Protein AF-A0A1H5DZQ7-F1 (afdb_monomer)

Structure (mmCIF, N/CA/C/O backbone):
data_AF-A0A1H5DZQ7-F1
#
_entry.id   AF-A0A1H5DZQ7-F1
#
loop_
_atom_site.group_PDB
_atom_site.id
_atom_site.type_symbol
_atom_site.label_atom_id
_atom_site.label_alt_id
_atom_site.label_comp_id
_atom_site.label_asym_id
_atom_site.label_entity_id
_atom_site.label_seq_id
_atom_site.pdbx_PDB_ins_code
_atom_site.Cartn_x
_atom_site.Cartn_y
_atom_site.Cartn_z
_atom_site.occupancy
_atom_site.B_iso_or_equiv
_atom_site.auth_seq_id
_atom_site.auth_comp_id
_atom_site.auth_asym_id
_atom_site.auth_atom_id
_atom_site.pdbx_PDB_model_num
ATOM 1 N N . MET A 1 1 ? 32.652 53.567 8.840 1.00 39.31 1 MET A N 1
ATOM 2 C CA . MET A 1 1 ? 31.669 53.406 7.750 1.00 39.31 1 MET A CA 1
ATOM 3 C C . MET A 1 1 ? 30.719 52.304 8.172 1.00 39.31 1 MET A C 1
ATOM 5 O O . MET A 1 1 ? 31.180 51.259 8.609 1.00 39.31 1 MET A O 1
ATOM 9 N N . ASN A 1 2 ? 29.439 52.644 8.210 1.00 37.69 2 ASN A N 1
ATOM 10 C CA . ASN A 1 2 ? 28.426 52.071 9.088 1.00 37.69 2 ASN A CA 1
ATOM 11 C C . ASN A 1 2 ? 28.036 50.628 8.750 1.00 37.69 2 ASN A C 1
ATOM 13 O O . ASN A 1 2 ? 27.668 50.333 7.618 1.00 37.69 2 ASN A O 1
ATOM 17 N N . ALA A 1 3 ? 27.995 49.793 9.784 1.00 43.38 3 ALA A N 1
ATOM 18 C CA . ALA A 1 3 ? 27.065 48.681 9.902 1.00 43.38 3 ALA A CA 1
ATOM 19 C C . ALA A 1 3 ? 26.299 48.926 11.208 1.00 43.38 3 ALA A C 1
ATOM 21 O O . ALA A 1 3 ? 26.883 48.803 12.281 1.00 43.38 3 ALA A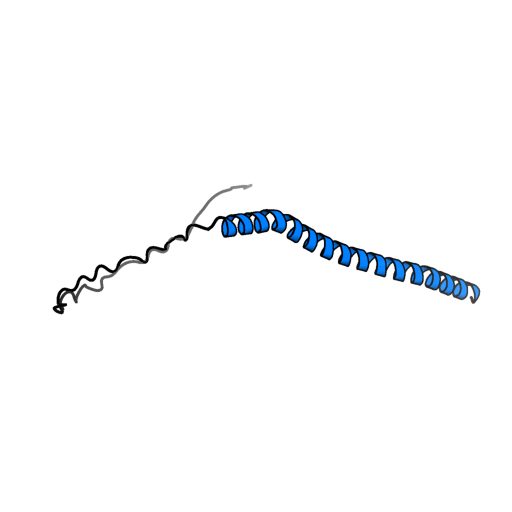 O 1
ATOM 22 N N . GLN A 1 4 ? 25.039 49.351 11.109 1.00 43.94 4 GLN A N 1
ATOM 23 C CA . GLN A 1 4 ? 24.160 49.534 12.261 1.00 43.94 4 GLN A CA 1
ATOM 24 C C . GLN A 1 4 ? 22.892 48.724 12.037 1.00 43.94 4 GLN A C 1
ATOM 26 O O . GLN A 1 4 ? 22.289 48.764 10.964 1.00 43.94 4 GLN A O 1
ATOM 31 N N . ARG A 1 5 ? 22.582 47.938 13.060 1.00 46.03 5 ARG A N 1
ATOM 32 C CA . ARG A 1 5 ? 21.428 47.067 13.185 1.00 46.03 5 ARG A CA 1
ATOM 33 C C . ARG A 1 5 ? 20.199 47.847 13.683 1.00 46.03 5 ARG A C 1
ATOM 35 O O . ARG A 1 5 ? 20.314 49.002 14.080 1.00 46.03 5 ARG A O 1
ATOM 42 N N . ASP A 1 6 ? 19.101 47.100 13.737 1.00 41.34 6 ASP A N 1
ATOM 43 C CA . ASP A 1 6 ? 18.043 47.149 14.752 1.00 41.34 6 ASP A CA 1
ATOM 44 C C . ASP A 1 6 ? 16.722 47.884 14.428 1.00 41.34 6 ASP A C 1
ATOM 46 O O . ASP A 1 6 ? 16.671 49.048 14.043 1.00 41.34 6 ASP A O 1
ATOM 50 N N . ASP A 1 7 ? 15.664 47.099 14.666 1.00 40.47 7 ASP A N 1
ATOM 51 C CA . ASP A 1 7 ? 14.390 47.417 15.317 1.00 40.47 7 ASP A CA 1
ATOM 52 C C . ASP A 1 7 ? 13.180 48.022 14.574 1.00 40.47 7 ASP A C 1
ATOM 54 O O . ASP A 1 7 ? 13.145 49.156 14.109 1.00 40.47 7 ASP A O 1
ATOM 58 N N . VAL A 1 8 ? 12.121 47.191 14.568 1.00 49.19 8 VAL A N 1
ATOM 59 C CA . VAL A 1 8 ? 10.768 47.458 15.099 1.00 49.19 8 VAL A CA 1
ATOM 60 C C . VAL A 1 8 ? 10.248 48.889 14.952 1.00 49.19 8 VAL A C 1
ATOM 62 O O . VAL A 1 8 ? 10.575 49.726 15.776 1.00 49.19 8 VAL A O 1
ATOM 65 N N . VAL A 1 9 ? 9.273 49.106 14.055 1.00 48.78 9 VAL A N 1
ATOM 66 C CA . VAL A 1 9 ? 8.145 50.041 14.270 1.00 48.78 9 VAL A CA 1
ATOM 67 C C . VAL A 1 9 ? 6.938 49.589 13.433 1.00 48.78 9 VAL A C 1
ATOM 69 O O . VAL A 1 9 ? 6.939 49.661 12.206 1.00 48.78 9 VAL A O 1
ATOM 72 N N . THR A 1 10 ? 5.872 49.154 14.103 1.00 54.91 10 THR A N 1
ATOM 73 C CA . THR A 1 10 ? 4.501 49.117 13.569 1.00 54.91 10 THR A CA 1
ATOM 74 C C . THR A 1 10 ? 3.934 50.540 13.500 1.00 54.91 10 THR A C 1
ATOM 76 O O . THR A 1 10 ? 4.039 51.251 14.502 1.00 54.91 10 THR A O 1
ATOM 79 N N . PRO A 1 11 ? 3.260 50.976 12.422 1.00 55.34 11 PRO A N 1
ATOM 80 C CA . PRO A 1 11 ? 2.520 52.228 12.471 1.00 55.34 11 PRO A CA 1
ATOM 81 C C . PRO A 1 11 ? 1.155 52.031 13.146 1.00 55.34 11 PRO A C 1
ATOM 83 O O . PRO A 1 11 ? 0.232 51.435 12.591 1.00 55.34 11 PRO A O 1
ATOM 86 N N . SER A 1 12 ? 1.031 52.583 14.353 1.00 45.97 12 SER A N 1
ATOM 87 C CA . SER A 1 12 ? -0.241 52.940 14.980 1.00 45.97 12 SER A CA 1
ATOM 88 C C . SER A 1 12 ? -1.070 53.822 14.043 1.00 45.97 12 SER A C 1
ATOM 90 O O . SER A 1 12 ? -0.564 54.796 13.491 1.00 45.97 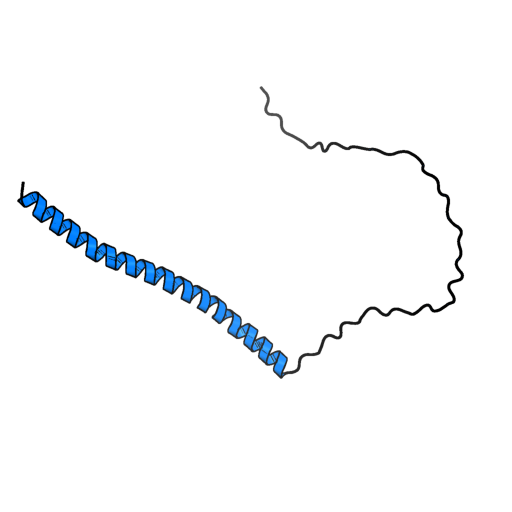12 SER A O 1
ATOM 92 N N . THR A 1 13 ? -2.368 53.555 13.915 1.00 49.94 13 THR A N 1
ATOM 93 C CA . THR A 1 13 ? -3.336 54.577 13.492 1.00 49.94 13 THR A CA 1
ATOM 94 C C . THR A 1 13 ? -4.505 54.567 14.460 1.00 49.94 13 THR A C 1
ATOM 96 O O . THR A 1 13 ? -5.432 53.766 14.382 1.00 49.94 13 THR A O 1
ATOM 99 N N . THR A 1 14 ? -4.397 55.479 15.416 1.00 53.81 14 THR A N 1
ATOM 100 C CA . THR A 1 14 ? -5.457 55.926 16.307 1.00 53.81 14 THR A CA 1
ATOM 101 C C . THR A 1 14 ? -6.476 56.721 15.501 1.00 53.81 14 THR A C 1
ATOM 103 O O . THR A 1 14 ? -6.135 57.780 14.983 1.00 53.81 14 THR A O 1
ATOM 106 N N . VAL A 1 15 ? -7.735 56.278 15.461 1.00 48.25 15 VAL A N 1
ATOM 107 C CA . VAL A 1 15 ? -8.869 57.184 15.232 1.00 48.25 15 VAL A CA 1
ATOM 108 C C . VAL A 1 15 ? -10.004 56.821 16.185 1.00 48.25 15 VAL A C 1
ATOM 110 O O . VAL A 1 15 ? -10.729 55.844 16.032 1.00 48.25 15 VAL A O 1
ATOM 113 N N . SER A 1 16 ? -10.162 57.660 17.193 1.00 44.28 16 SER A N 1
ATOM 114 C CA . SER A 1 16 ? -11.435 57.996 17.824 1.00 44.28 16 SER A CA 1
ATOM 115 C C . SER A 1 16 ? -11.296 59.472 18.176 1.00 44.28 16 SER A C 1
ATOM 117 O O . SER A 1 16 ? -10.228 59.855 18.658 1.00 44.28 16 SER A O 1
ATOM 119 N N . PRO A 1 17 ? -12.302 60.320 17.909 1.00 54.34 17 PRO A N 1
ATOM 120 C CA . PRO A 1 17 ? -13.544 60.236 18.674 1.00 54.34 17 PRO A CA 1
ATOM 121 C C . PRO A 1 17 ? -14.799 60.694 17.905 1.00 54.34 17 PRO A C 1
ATOM 123 O O . PRO A 1 17 ? -14.714 61.301 16.847 1.00 54.34 17 PRO A O 1
ATOM 126 N N . ALA A 1 18 ? -15.970 60.439 18.494 1.00 42.97 18 ALA A N 1
ATOM 127 C CA . ALA A 1 18 ? -17.107 61.368 18.598 1.00 42.97 18 ALA A CA 1
ATOM 128 C C . ALA A 1 18 ? -18.451 60.630 18.523 1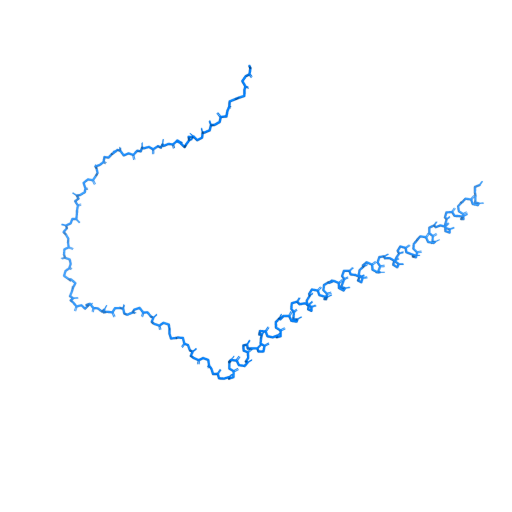.00 42.97 18 ALA A C 1
ATOM 130 O O . ALA A 1 18 ? -19.023 60.396 17.464 1.00 42.97 18 ALA A O 1
ATOM 131 N N . ARG A 1 19 ? -18.982 60.347 19.716 1.00 50.88 19 ARG A N 1
ATOM 132 C CA . ARG A 1 19 ? -20.310 60.813 20.133 1.00 50.88 19 ARG A CA 1
ATOM 133 C C . ARG A 1 19 ? -21.398 60.717 19.051 1.00 50.88 19 ARG A C 1
ATOM 135 O O . ARG A 1 19 ? -21.743 61.707 18.412 1.00 50.88 19 ARG A O 1
ATOM 142 N N . ARG A 1 20 ? -22.064 59.565 18.988 1.00 45.34 20 ARG A N 1
ATOM 143 C CA . ARG A 1 20 ? -23.489 59.520 18.642 1.00 45.34 20 ARG A CA 1
ATOM 144 C C . ARG A 1 20 ? -24.244 58.816 19.769 1.00 45.34 20 ARG A C 1
ATOM 146 O O . ARG A 1 20 ? -24.208 57.602 19.908 1.00 45.34 20 ARG A O 1
ATOM 153 N N . LEU A 1 21 ? -24.813 59.673 20.613 1.00 50.81 21 LEU A N 1
ATOM 154 C CA . LEU A 1 21 ? -25.881 59.483 21.602 1.00 50.81 21 LEU A CA 1
ATOM 155 C C . LEU A 1 21 ? -26.695 58.199 21.320 1.00 50.81 21 LEU A C 1
ATOM 157 O O . LEU A 1 21 ? -27.239 58.055 20.233 1.00 50.81 21 LEU A O 1
ATOM 161 N N . GLN A 1 22 ? -26.714 57.181 22.186 1.00 54.88 22 GLN A N 1
ATOM 162 C CA . GLN A 1 22 ? -27.546 57.112 23.401 1.00 54.88 22 GLN A CA 1
ATOM 163 C C . GLN A 1 22 ? -28.923 57.778 23.231 1.00 54.88 22 GLN A C 1
ATOM 165 O O . GLN A 1 22 ? -29.179 58.853 23.764 1.00 54.88 22 GLN A O 1
ATOM 170 N N . SER A 1 23 ? -29.822 57.127 22.492 1.00 48.91 23 SER A N 1
ATOM 171 C CA . SER A 1 23 ? -31.277 57.268 22.661 1.00 48.91 23 SER A CA 1
ATOM 172 C C . SER A 1 23 ? -32.004 56.137 21.946 1.00 48.91 23 SER A C 1
ATOM 174 O O . SER A 1 23 ? -32.178 56.190 20.736 1.00 48.91 23 SER A O 1
ATOM 176 N N . ALA A 1 24 ? -32.372 55.110 22.714 1.00 54.47 24 ALA A N 1
ATOM 177 C CA . ALA A 1 24 ? -33.584 54.293 22.556 1.00 54.47 24 ALA A CA 1
ATOM 178 C C . ALA A 1 24 ? -33.545 53.137 23.574 1.00 54.47 24 ALA A C 1
ATOM 180 O O . ALA A 1 24 ? -33.580 51.964 23.222 1.00 54.47 24 ALA A O 1
ATOM 181 N N . GLN A 1 25 ? -33.428 53.469 24.861 1.00 55.00 25 GLN A N 1
ATOM 182 C CA . GLN A 1 25 ? -33.746 52.537 25.942 1.00 55.00 25 GLN A CA 1
ATOM 183 C C . GLN A 1 25 ? -35.154 52.870 26.440 1.00 55.00 25 GLN A C 1
ATOM 185 O O . GLN A 1 25 ? -35.275 53.562 27.436 1.00 55.00 25 GLN A O 1
ATOM 190 N N . HIS A 1 26 ? -36.203 52.471 25.712 1.00 50.19 26 HIS A N 1
ATOM 191 C CA . HIS A 1 26 ? -37.521 52.157 26.292 1.00 50.19 26 HIS A CA 1
ATOM 192 C C . HIS A 1 26 ? -38.479 51.679 25.201 1.00 50.19 26 HIS A C 1
ATOM 194 O O . HIS A 1 26 ? -39.110 52.459 24.499 1.00 50.19 26 HIS A O 1
ATOM 200 N N . THR A 1 27 ? -38.620 50.367 25.075 1.00 51.81 27 THR A N 1
ATOM 201 C CA . THR A 1 27 ? -39.909 49.742 24.769 1.00 51.81 27 THR A CA 1
ATOM 202 C C . THR A 1 27 ? -39.866 48.396 25.470 1.00 51.81 27 THR A C 1
ATOM 204 O O . THR A 1 27 ? -39.325 47.413 24.971 1.00 51.81 27 THR A O 1
ATOM 207 N N . GLN A 1 28 ? -40.349 48.410 26.712 1.00 57.09 28 GLN A N 1
ATOM 208 C CA . GLN A 1 28 ? -40.721 47.204 27.429 1.00 57.09 28 GLN A CA 1
ATOM 209 C C . GLN A 1 28 ? -41.917 46.617 26.685 1.00 57.09 28 GLN A C 1
ATOM 211 O O . GLN A 1 28 ? -43.049 47.054 26.878 1.00 57.09 28 GLN A O 1
ATOM 216 N N . ILE A 1 29 ? -41.660 45.656 25.801 1.00 52.69 29 ILE A N 1
ATOM 217 C CA . ILE A 1 29 ? -42.702 44.725 25.389 1.00 52.69 29 ILE A CA 1
ATOM 218 C C . ILE A 1 29 ? -42.805 43.719 26.525 1.00 52.69 29 ILE A C 1
ATOM 220 O O . ILE A 1 29 ? -41.838 43.033 26.853 1.00 52.69 29 ILE A O 1
ATOM 224 N N . VAL A 1 30 ? -43.972 43.706 27.159 1.00 59.44 30 VAL A N 1
ATOM 225 C CA . VAL A 1 30 ? -44.409 42.690 28.110 1.00 59.44 30 VAL A CA 1
ATOM 226 C C . VAL A 1 30 ? -44.273 41.335 27.415 1.00 59.44 30 VAL A C 1
ATOM 228 O O . VAL A 1 30 ? -45.114 40.958 26.607 1.00 59.44 30 VAL A O 1
ATOM 231 N N . SER A 1 31 ? -43.162 40.640 27.657 1.00 51.91 31 SER A N 1
ATOM 232 C CA . SER A 1 31 ? -42.981 39.258 27.231 1.00 51.91 31 SER A CA 1
ATOM 233 C C . SER A 1 31 ? -43.310 38.403 28.439 1.00 51.91 31 SER A C 1
ATOM 235 O O . SER A 1 31 ? -42.552 38.325 29.407 1.00 51.91 31 SER A O 1
ATOM 237 N N . GLU A 1 32 ? -44.531 37.883 28.408 1.00 59.81 32 GLU A N 1
ATOM 238 C CA . GLU A 1 32 ? -45.078 36.961 29.386 1.00 59.81 32 GLU A CA 1
ATOM 239 C C . GLU A 1 32 ? -44.096 35.815 29.641 1.00 59.81 32 GLU A C 1
ATOM 241 O O . GLU A 1 32 ? -43.442 35.293 28.735 1.00 59.81 32 GLU A O 1
ATOM 246 N N . GLY A 1 33 ? -43.948 35.474 30.917 1.00 58.34 33 GLY A N 1
ATOM 247 C CA . GLY A 1 33 ? -42.967 34.517 31.383 1.00 58.34 33 GLY A CA 1
ATOM 248 C C . GLY A 1 33 ? -43.215 33.120 30.833 1.00 58.34 33 GLY A C 1
ATOM 249 O O . GLY A 1 33 ? -44.030 32.374 31.359 1.00 58.34 33 GLY A O 1
ATOM 250 N N . THR A 1 34 ? -42.381 32.716 29.887 1.00 61.78 34 THR A N 1
ATOM 251 C CA . THR A 1 34 ? -41.871 31.349 29.830 1.00 61.78 34 THR A CA 1
ATOM 252 C C . THR A 1 34 ? -40.372 31.430 29.610 1.00 61.78 34 THR A C 1
ATOM 254 O O . THR A 1 34 ? -39.894 31.395 28.479 1.00 61.78 34 THR A O 1
ATOM 257 N N . SER A 1 35 ? -39.613 31.537 30.706 1.00 57.81 35 SER A N 1
ATOM 258 C CA . SER A 1 35 ? -38.207 31.128 30.713 1.00 57.81 35 SER A CA 1
ATOM 259 C C . SER A 1 35 ? -38.169 29.630 30.429 1.00 57.81 35 SER A C 1
ATOM 261 O O . SER A 1 35 ? -38.107 28.807 31.342 1.00 57.81 35 SER A O 1
ATOM 263 N N . THR A 1 36 ? -38.263 29.253 29.157 1.00 66.62 36 THR A N 1
ATOM 264 C CA . THR A 1 36 ? -37.939 27.901 28.732 1.00 66.62 36 THR A CA 1
ATOM 265 C C . THR A 1 36 ? -36.447 27.747 28.972 1.00 66.62 36 THR A C 1
ATOM 267 O O . THR A 1 36 ? -35.639 28.349 28.264 1.00 66.62 36 THR A O 1
ATOM 270 N N . MET A 1 37 ? -36.069 26.992 30.006 1.00 71.94 37 MET A N 1
ATOM 271 C CA . MET A 1 37 ? -34.703 26.498 30.143 1.00 71.94 37 MET A CA 1
ATOM 272 C C . MET A 1 37 ? -34.376 25.705 28.876 1.00 71.94 37 MET A C 1
ATOM 274 O O . MET A 1 37 ? -34.727 24.533 28.749 1.00 71.94 37 MET A O 1
ATOM 278 N N . GLN A 1 38 ? -33.747 26.361 27.905 1.00 70.25 38 GLN A N 1
ATOM 279 C CA . GLN A 1 38 ? -33.243 25.712 26.709 1.00 70.25 38 GLN A CA 1
ATOM 280 C C . GLN A 1 38 ? -31.990 24.936 27.128 1.00 70.25 38 GLN A C 1
ATOM 282 O O . GLN A 1 38 ? -30.892 25.487 27.194 1.00 70.25 38 GLN A O 1
ATOM 287 N N . ALA A 1 39 ? -32.167 23.669 27.503 1.00 71.31 39 ALA A N 1
ATOM 288 C CA . ALA A 1 39 ? -31.061 22.793 27.867 1.00 71.31 39 ALA A CA 1
ATOM 289 C C . ALA A 1 39 ? -30.134 22.598 26.657 1.00 71.31 39 ALA A C 1
ATOM 291 O O . ALA A 1 39 ? -30.590 22.277 25.557 1.00 71.31 39 ALA A O 1
ATOM 292 N N . ALA A 1 40 ? -28.827 22.791 26.857 1.00 77.94 40 ALA A N 1
ATOM 293 C CA . ALA A 1 40 ? -27.834 22.473 25.839 1.00 77.94 40 ALA A CA 1
ATOM 294 C C . ALA A 1 40 ? -27.946 20.978 25.478 1.00 77.94 40 ALA A C 1
ATOM 296 O O . ALA A 1 40 ? -28.065 20.153 26.389 1.00 77.94 40 ALA A O 1
ATOM 297 N N . PRO A 1 41 ? -27.918 20.600 24.185 1.00 74.25 41 PRO A N 1
ATOM 298 C CA . PRO A 1 41 ? -28.036 19.205 23.790 1.00 74.25 41 PRO A CA 1
ATOM 299 C C . PRO A 1 41 ? -26.853 18.420 24.359 1.00 74.25 41 PRO A C 1
ATOM 301 O O . PRO A 1 41 ? -25.714 18.549 23.903 1.00 74.25 41 PRO A O 1
ATOM 304 N N . VAL A 1 42 ? -27.130 17.605 25.376 1.00 78.12 42 VAL A N 1
ATOM 305 C CA . VAL A 1 42 ? -26.160 16.671 25.937 1.00 78.12 42 VAL A CA 1
ATOM 306 C C . VAL A 1 42 ? -25.903 15.617 24.869 1.00 78.12 42 VAL A C 1
ATOM 308 O O . VAL A 1 42 ? -26.781 14.820 24.538 1.00 78.12 42 VAL A O 1
ATOM 311 N N . ARG A 1 43 ? -24.701 15.629 24.286 1.00 75.25 43 ARG A N 1
ATOM 312 C CA . ARG A 1 43 ? -24.281 14.567 23.372 1.00 75.25 43 ARG A CA 1
ATOM 313 C C . ARG A 1 43 ? -24.065 13.309 24.198 1.00 75.25 43 ARG A C 1
ATOM 315 O O . ARG A 1 43 ? -23.058 13.186 24.887 1.00 75.25 43 ARG A O 1
ATOM 322 N N . ALA A 1 44 ? -25.026 12.396 24.142 1.00 76.00 44 ALA A N 1
ATOM 323 C CA . ALA A 1 44 ? -24.862 11.070 24.705 1.00 76.00 44 ALA A CA 1
ATOM 324 C C . ALA A 1 44 ? -23.721 10.362 23.961 1.00 76.00 44 ALA A C 1
ATOM 326 O O . ALA A 1 44 ? -23.833 10.058 22.772 1.00 76.00 44 ALA A O 1
ATOM 327 N N . THR A 1 45 ? -22.607 10.123 24.648 1.00 77.62 45 THR A N 1
ATOM 328 C CA . THR A 1 45 ? -21.553 9.250 24.137 1.00 77.62 45 THR A CA 1
ATOM 329 C C . THR A 1 45 ? -22.058 7.821 24.267 1.00 77.62 45 THR A C 1
ATOM 331 O O . THR A 1 45 ? -22.219 7.318 25.379 1.00 77.62 45 THR A O 1
ATOM 334 N N . VAL A 1 46 ? -22.366 7.180 23.141 1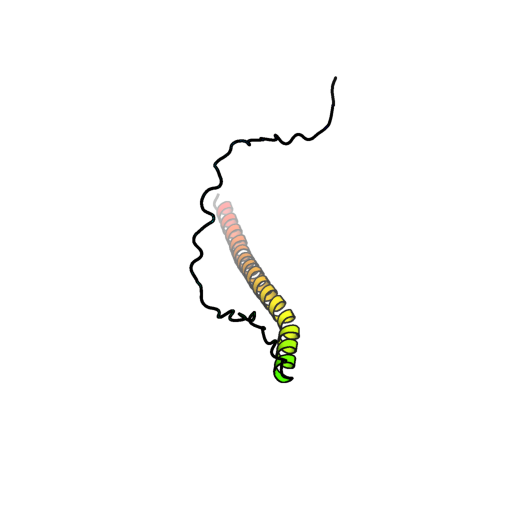.00 81.00 46 VAL A N 1
ATOM 335 C CA . VAL A 1 46 ? -22.774 5.773 23.137 1.00 81.00 46 VAL A CA 1
ATOM 336 C C . VAL A 1 46 ? -21.605 4.952 23.674 1.00 81.00 46 VAL A C 1
ATOM 338 O O . VAL A 1 46 ? -20.499 5.033 23.141 1.00 81.00 46 VAL A O 1
ATOM 341 N N . ILE A 1 47 ? -21.838 4.197 24.748 1.00 84.06 47 ILE A N 1
ATOM 342 C CA . ILE A 1 47 ? -20.841 3.263 25.271 1.00 84.06 47 ILE A CA 1
ATOM 343 C C . ILE A 1 47 ? -20.735 2.127 24.245 1.00 84.06 47 ILE A C 1
ATOM 345 O O . ILE A 1 47 ? -21.743 1.459 23.999 1.00 84.06 47 ILE A O 1
ATOM 349 N N . PRO A 1 48 ? -19.568 1.930 23.605 1.00 81.44 48 PRO A N 1
ATOM 350 C CA . PRO A 1 48 ? -19.423 0.923 22.567 1.00 81.44 48 PRO A CA 1
ATOM 351 C C . PRO A 1 48 ? -19.639 -0.469 23.152 1.00 81.44 48 PRO A C 1
ATOM 353 O O . PRO A 1 48 ? -19.189 -0.775 24.261 1.00 81.44 48 PRO A O 1
ATOM 356 N N . THR A 1 49 ? -20.310 -1.326 22.389 1.00 91.19 49 THR A N 1
ATOM 357 C CA . THR A 1 49 ? -20.424 -2.736 22.754 1.00 91.19 49 THR A CA 1
ATOM 358 C C . THR A 1 49 ? -19.067 -3.426 22.598 1.00 91.19 49 THR A C 1
ATOM 360 O O . THR A 1 49 ? -18.161 -2.922 21.929 1.00 91.19 49 THR A O 1
ATOM 363 N N . VAL A 1 50 ? -18.916 -4.620 23.175 1.00 91.44 50 VAL A N 1
ATOM 364 C CA . VAL A 1 50 ? -17.704 -5.437 22.985 1.00 91.44 50 VAL A CA 1
ATOM 365 C C . VAL A 1 50 ? -17.417 -5.666 21.497 1.00 91.44 50 VAL A C 1
ATOM 367 O O . VAL A 1 50 ? -16.267 -5.598 21.072 1.00 91.44 50 VAL A O 1
ATOM 370 N N . THR A 1 51 ? -18.452 -5.869 20.683 1.00 93.38 51 THR A N 1
ATOM 371 C CA . THR A 1 51 ? -18.312 -6.044 19.233 1.00 93.38 51 THR A CA 1
ATOM 372 C C . THR A 1 51 ? -17.754 -4.795 18.553 1.00 93.38 51 THR A C 1
ATOM 374 O O . THR A 1 51 ? -16.868 -4.908 17.703 1.00 93.38 51 THR A O 1
ATOM 377 N N . ASP A 1 52 ? -18.211 -3.607 18.949 1.00 93.06 52 ASP A N 1
ATOM 378 C CA . ASP A 1 52 ? -17.700 -2.343 18.408 1.00 93.06 52 ASP A CA 1
ATOM 379 C C . ASP A 1 52 ? -16.246 -2.108 18.820 1.00 93.06 52 ASP A C 1
ATOM 381 O O . ASP A 1 52 ? -15.422 -1.693 18.002 1.00 93.06 52 ASP A O 1
ATOM 385 N N . ALA A 1 53 ? -15.904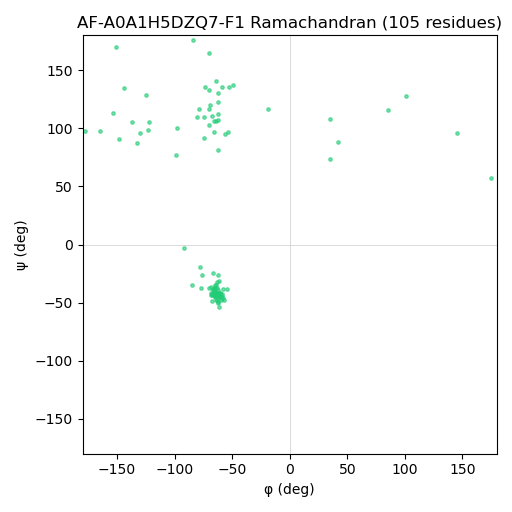 -2.441 20.068 1.00 92.50 53 ALA A N 1
ATOM 386 C CA . ALA A 1 53 ? -14.533 -2.370 20.557 1.00 92.50 53 ALA A CA 1
ATOM 387 C C . ALA A 1 53 ? -13.605 -3.303 19.761 1.00 92.50 53 ALA A C 1
ATOM 389 O O . ALA A 1 53 ? -12.532 -2.884 19.324 1.00 92.50 53 ALA A O 1
ATOM 390 N N . LEU A 1 54 ? -14.035 -4.540 19.495 1.00 93.94 54 LEU A N 1
ATOM 391 C CA . LEU A 1 54 ? -13.264 -5.490 18.689 1.00 93.94 54 LEU A CA 1
ATOM 392 C C . LEU A 1 54 ? -13.108 -5.019 17.237 1.00 93.94 54 LEU A C 1
ATOM 394 O O . LEU A 1 54 ? -12.007 -5.097 16.695 1.00 93.94 54 LEU A O 1
ATOM 398 N N . ARG A 1 55 ? -14.154 -4.450 16.626 1.00 90.56 55 ARG A N 1
ATOM 399 C CA . ARG A 1 55 ? -14.083 -3.871 15.273 1.00 90.56 55 ARG A CA 1
ATOM 400 C C . ARG A 1 55 ? -13.150 -2.657 15.201 1.00 90.56 55 ARG A C 1
ATOM 402 O O . ARG A 1 55 ? -12.469 -2.456 14.190 1.00 90.56 55 ARG A O 1
ATOM 409 N N . ALA A 1 56 ? -13.090 -1.850 16.259 1.00 89.81 56 ALA A N 1
ATOM 410 C CA . ALA A 1 56 ? -12.159 -0.729 16.354 1.00 89.81 56 ALA A CA 1
ATOM 411 C C . ALA A 1 56 ? -10.705 -1.209 16.473 1.00 89.81 56 ALA A C 1
ATOM 413 O O . ALA A 1 56 ? -9.828 -0.674 15.793 1.00 89.81 56 ALA A O 1
ATOM 414 N N . VAL A 1 57 ? -10.452 -2.249 17.273 1.00 88.44 57 VAL A N 1
ATOM 415 C CA . VAL A 1 57 ? -9.127 -2.879 17.386 1.00 88.44 57 VAL A CA 1
ATOM 416 C C . VAL A 1 57 ? -8.714 -3.528 16.066 1.00 88.44 57 VAL A C 1
ATOM 418 O O . VAL A 1 57 ? -7.593 -3.313 15.613 1.00 88.44 57 VAL A O 1
ATOM 421 N N . GLU A 1 58 ? -9.617 -4.246 15.400 1.00 87.75 58 GLU A N 1
ATOM 422 C CA . GLU A 1 58 ? -9.385 -4.794 14.060 1.00 87.75 58 GLU A CA 1
ATOM 423 C C . GLU A 1 58 ? -9.016 -3.682 13.071 1.00 87.75 58 GLU A C 1
ATOM 425 O O . GLU A 1 58 ? -8.003 -3.768 12.379 1.00 87.75 58 GLU A O 1
ATOM 430 N N . SER A 1 59 ? -9.777 -2.587 13.058 1.00 87.81 59 SER A N 1
ATOM 431 C CA . SER A 1 59 ? -9.474 -1.433 12.209 1.00 87.81 59 SER A CA 1
ATOM 432 C C . SER A 1 59 ? -8.113 -0.822 12.547 1.00 87.81 59 SER A C 1
ATOM 434 O O . SER A 1 59 ? -7.351 -0.493 11.639 1.00 87.81 59 SER A O 1
ATOM 436 N N . LEU A 1 60 ? -7.760 -0.703 13.829 1.00 85.19 60 LEU A N 1
ATOM 437 C CA . LEU A 1 60 ? -6.462 -0.190 14.268 1.00 85.19 60 LEU A CA 1
ATOM 438 C C . LEU A 1 60 ? -5.320 -1.086 13.764 1.00 85.19 60 LEU A C 1
ATOM 440 O O . LEU A 1 60 ? -4.417 -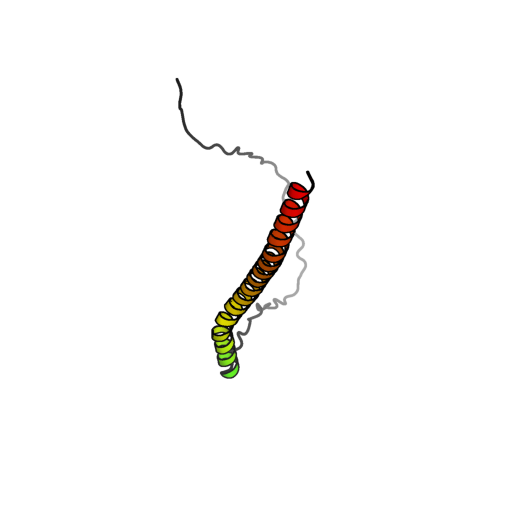0.592 13.081 1.00 85.19 60 LEU A O 1
ATOM 444 N N . LEU A 1 61 ? -5.399 -2.390 14.046 1.00 83.12 61 LEU A N 1
ATOM 445 C CA . LEU A 1 6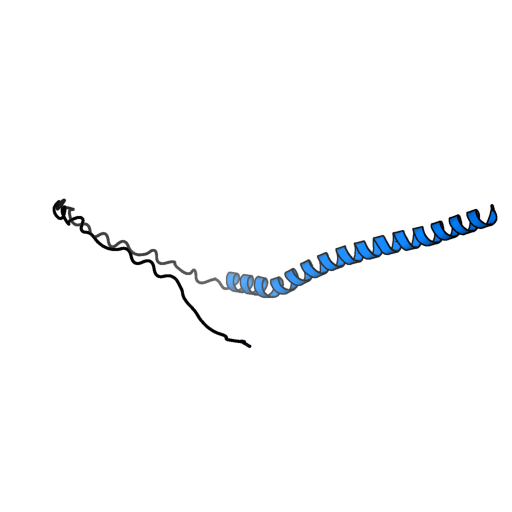1 ? -4.389 -3.385 13.687 1.00 83.12 61 LEU A CA 1
ATOM 446 C C . LEU A 1 61 ? -4.229 -3.481 12.165 1.00 83.12 61 LEU A C 1
ATOM 448 O O . LEU A 1 61 ? -3.115 -3.352 11.646 1.00 83.12 61 LEU A O 1
ATOM 452 N N . LEU A 1 62 ? -5.339 -3.613 11.436 1.00 85.25 62 LEU A N 1
ATOM 453 C CA . LEU A 1 62 ? -5.327 -3.799 9.987 1.00 85.25 62 LEU A CA 1
ATOM 454 C C . LEU A 1 62 ? -5.034 -2.499 9.218 1.00 85.25 62 LEU A C 1
ATOM 456 O O . LEU A 1 62 ? -4.462 -2.559 8.128 1.00 85.25 62 LEU A O 1
ATOM 460 N N . SER A 1 63 ? -5.336 -1.310 9.763 1.00 84.94 63 SER A N 1
ATOM 461 C CA . SER A 1 63 ? -5.085 -0.031 9.064 1.00 84.94 63 SER A CA 1
ATOM 462 C C . SER A 1 63 ? -3.608 0.221 8.761 1.00 84.94 63 SER A C 1
ATOM 464 O O . SER A 1 63 ? -3.278 0.862 7.756 1.00 84.94 63 SER A O 1
ATOM 466 N N . SER A 1 64 ? -2.716 -0.272 9.626 1.00 79.56 64 SER A N 1
ATOM 467 C CA . SER A 1 64 ? -1.271 -0.112 9.473 1.00 79.56 64 SER A CA 1
ATOM 468 C C . SER A 1 64 ? -0.775 -0.823 8.206 1.00 79.56 64 SER A C 1
ATOM 470 O O . SER A 1 64 ? -0.136 -0.194 7.358 1.00 79.56 64 SER A O 1
ATOM 472 N N . GLY A 1 65 ? -1.191 -2.078 8.010 1.00 86.88 65 GLY A N 1
ATOM 473 C CA . GLY A 1 65 ? -0.876 -2.883 6.832 1.00 86.88 65 GLY A CA 1
ATOM 474 C C . GLY A 1 65 ? -1.475 -2.324 5.541 1.00 86.88 65 GLY A C 1
ATOM 475 O O . GLY A 1 65 ? -0.801 -2.314 4.516 1.00 86.88 65 GLY A O 1
ATOM 476 N N . GLN A 1 66 ? -2.690 -1.766 5.583 1.00 88.00 66 GLN A N 1
ATOM 477 C CA . GLN A 1 66 ? -3.354 -1.207 4.393 1.00 88.00 66 GLN A CA 1
ATOM 478 C C . GLN A 1 66 ? -2.640 0.029 3.823 1.00 88.00 66 GLN A C 1
ATOM 480 O O . GLN A 1 66 ? -2.563 0.208 2.604 1.00 88.00 66 GLN A O 1
ATOM 485 N N . ARG A 1 67 ? -2.095 0.897 4.687 1.00 88.44 67 ARG A N 1
ATOM 486 C CA . ARG A 1 67 ? -1.295 2.052 4.241 1.00 88.44 67 ARG A CA 1
ATOM 487 C C . ARG A 1 67 ? 0.008 1.606 3.583 1.00 88.44 67 ARG A C 1
ATOM 489 O O . ARG A 1 67 ? 0.380 2.158 2.549 1.00 88.44 67 ARG A O 1
ATOM 496 N N . THR A 1 68 ? 0.679 0.615 4.162 1.00 91.56 68 THR A N 1
ATOM 497 C CA . THR A 1 68 ? 1.899 0.031 3.592 1.00 91.56 68 THR A CA 1
ATOM 498 C C . THR A 1 68 ? 1.604 -0.686 2.279 1.00 91.56 68 THR A C 1
ATOM 500 O O . THR A 1 68 ? 2.303 -0.451 1.304 1.00 91.56 68 THR A O 1
ATOM 503 N N . ALA A 1 69 ? 0.514 -1.451 2.192 1.00 93.06 69 ALA A N 1
ATOM 504 C CA . ALA A 1 69 ? 0.089 -2.114 0.962 1.00 93.06 69 ALA A CA 1
ATOM 505 C C . ALA A 1 69 ? -0.173 -1.118 -0.180 1.00 93.06 69 ALA A C 1
ATOM 507 O O . ALA A 1 69 ? 0.313 -1.333 -1.286 1.00 93.06 69 ALA A O 1
ATOM 508 N N . ARG A 1 70 ? -0.855 0.010 0.084 1.00 94.62 70 ARG A N 1
ATOM 509 C CA . ARG A 1 70 ? -1.043 1.077 -0.923 1.00 94.62 70 ARG A CA 1
ATOM 510 C C . ARG A 1 70 ? 0.280 1.666 -1.403 1.00 94.62 70 ARG A C 1
ATOM 512 O O . ARG A 1 70 ? 0.460 1.851 -2.604 1.00 94.62 70 ARG A O 1
ATOM 519 N N . ARG A 1 71 ? 1.205 1.952 -0.481 1.00 94.75 71 ARG A N 1
ATOM 520 C CA . ARG A 1 71 ? 2.538 2.460 -0.841 1.00 94.75 71 ARG A CA 1
ATOM 521 C C . ARG A 1 71 ? 3.309 1.439 -1.666 1.00 94.75 71 ARG A C 1
ATOM 523 O O . ARG A 1 71 ? 3.812 1.788 -2.723 1.00 94.75 71 ARG A O 1
ATOM 530 N N . ASN A 1 72 ? 3.325 0.186 -1.228 1.00 96.25 72 ASN A N 1
ATOM 531 C CA . ASN A 1 72 ? 4.000 -0.901 -1.925 1.00 96.25 72 ASN A CA 1
ATOM 532 C C . ASN A 1 72 ? 3.421 -1.113 -3.326 1.00 96.25 72 ASN A C 1
ATOM 534 O O . ASN A 1 72 ? 4.184 -1.274 -4.271 1.00 96.25 72 ASN A O 1
ATOM 538 N N . ALA A 1 73 ? 2.095 -1.061 -3.476 1.00 98.00 73 ALA A N 1
ATOM 539 C CA . ALA A 1 73 ? 1.435 -1.171 -4.773 1.00 98.00 73 ALA A CA 1
ATOM 540 C C . ALA A 1 73 ? 1.858 -0.036 -5.713 1.00 98.00 73 ALA A C 1
ATOM 542 O O . ALA A 1 73 ? 2.196 -0.284 -6.867 1.00 98.00 73 ALA A O 1
ATOM 543 N N . TRP A 1 74 ? 1.907 1.200 -5.214 1.00 97.44 74 TRP A N 1
ATOM 544 C CA . TRP A 1 74 ? 2.373 2.329 -6.014 1.00 97.44 74 TRP A CA 1
ATOM 545 C C . TRP A 1 74 ? 3.853 2.200 -6.400 1.00 97.44 74 TRP A C 1
ATOM 547 O O . TRP A 1 74 ? 4.201 2.382 -7.565 1.00 97.44 74 TRP A O 1
ATOM 557 N N . THR A 1 75 ? 4.714 1.805 -5.459 1.00 97.69 75 THR A N 1
ATOM 558 C CA . THR A 1 75 ? 6.132 1.528 -5.729 1.00 97.69 75 THR A CA 1
ATOM 559 C C . THR A 1 75 ? 6.299 0.436 -6.782 1.00 97.69 75 THR A C 1
ATOM 561 O O . THR A 1 75 ? 7.116 0.585 -7.686 1.00 97.69 75 THR A O 1
ATOM 564 N N . ALA A 1 76 ? 5.505 -0.634 -6.712 1.00 95.94 76 ALA A N 1
ATOM 565 C CA . ALA A 1 76 ? 5.552 -1.720 -7.684 1.00 95.94 76 ALA A CA 1
ATOM 566 C C . ALA A 1 76 ? 5.183 -1.250 -9.100 1.00 95.94 76 ALA A C 1
ATOM 568 O O . ALA A 1 76 ? 5.834 -1.666 -10.053 1.00 95.94 76 ALA A O 1
ATOM 569 N N . VAL A 1 77 ? 4.198 -0.355 -9.244 1.00 97.69 77 VAL A N 1
ATOM 570 C CA . VAL A 1 77 ? 3.816 0.229 -10.545 1.00 97.69 77 VAL A CA 1
ATOM 571 C C . VAL A 1 77 ? 4.929 1.106 -11.118 1.00 97.69 77 VAL A C 1
ATOM 573 O O . VAL A 1 77 ? 5.223 1.023 -12.309 1.00 97.69 77 VAL A O 1
ATOM 576 N N . LEU A 1 78 ? 5.557 1.945 -10.291 1.00 98.19 78 LEU A N 1
ATOM 577 C CA . LEU A 1 78 ? 6.676 2.783 -10.736 1.00 98.19 78 LEU A CA 1
ATOM 578 C C . LEU A 1 78 ? 7.868 1.936 -11.182 1.00 98.19 78 LEU A C 1
ATOM 580 O O . LEU A 1 78 ? 8.469 2.195 -12.221 1.00 98.19 78 LEU A O 1
ATOM 584 N N . GLU A 1 79 ? 8.174 0.903 -10.411 1.00 97.31 79 GLU A N 1
ATOM 585 C CA . GLU A 1 79 ? 9.249 -0.026 -10.713 1.00 97.31 79 GLU A CA 1
ATOM 586 C C . GLU A 1 79 ? 8.951 -0.862 -11.970 1.00 97.31 79 GLU A C 1
ATOM 588 O O . GLU A 1 79 ? 9.846 -1.096 -12.778 1.00 97.31 79 GLU A O 1
ATOM 593 N N . ASP A 1 80 ? 7.703 -1.287 -12.183 1.00 96.38 80 ASP A N 1
ATOM 594 C CA . ASP A 1 80 ? 7.320 -1.990 -13.410 1.00 96.38 80 ASP A CA 1
ATOM 595 C C . ASP A 1 80 ? 7.427 -1.092 -14.645 1.00 96.38 80 ASP A C 1
ATOM 597 O O . ASP A 1 80 ? 7.941 -1.523 -15.676 1.00 96.38 80 ASP A O 1
ATOM 601 N N . ARG A 1 81 ? 7.045 0.185 -14.517 1.00 97.00 81 ARG A N 1
ATOM 602 C CA . ARG A 1 81 ? 7.253 1.179 -15.574 1.00 97.00 81 ARG A CA 1
ATOM 603 C C . ARG A 1 81 ? 8.734 1.334 -15.912 1.00 97.00 81 ARG A C 1
ATOM 605 O O . ARG A 1 81 ? 9.085 1.240 -17.083 1.00 97.00 81 ARG A O 1
ATOM 612 N N . ARG A 1 82 ? 9.596 1.482 -14.903 1.00 95.88 82 ARG A N 1
ATOM 613 C CA . ARG A 1 82 ? 11.051 1.549 -15.099 1.00 95.88 82 ARG A CA 1
ATOM 614 C C . ARG A 1 82 ? 11.577 0.298 -15.803 1.00 95.88 82 ARG A C 1
ATOM 616 O O . ARG A 1 82 ? 12.296 0.404 -16.785 1.00 95.88 82 ARG A O 1
ATOM 623 N N . ARG A 1 83 ? 11.155 -0.897 -15.370 1.00 89.38 83 ARG A N 1
ATOM 624 C CA . ARG A 1 83 ? 11.534 -2.153 -16.041 1.00 89.38 83 ARG A CA 1
ATOM 625 C C . ARG A 1 83 ? 11.011 -2.250 -17.473 1.00 89.38 83 ARG A C 1
ATOM 627 O O . ARG A 1 83 ? 11.646 -2.897 -18.300 1.00 89.38 83 ARG A O 1
ATOM 634 N N . ALA A 1 84 ? 9.851 -1.674 -17.775 1.00 95.25 84 ALA A N 1
ATOM 635 C CA . ALA A 1 84 ? 9.334 -1.628 -19.136 1.00 95.25 84 ALA A CA 1
ATOM 636 C C . ALA A 1 84 ? 10.182 -0.705 -20.023 1.00 95.25 84 ALA A C 1
ATOM 638 O O . ALA A 1 84 ? 10.525 -1.100 -21.134 1.00 95.25 84 ALA A O 1
ATOM 639 N N . GLU A 1 85 ? 10.570 0.465 -19.515 1.00 93.06 85 GLU A N 1
ATOM 640 C CA . GLU A 1 85 ? 11.480 1.402 -20.188 1.00 93.06 85 GLU A CA 1
ATOM 641 C C . GLU A 1 85 ? 12.865 0.775 -20.410 1.00 93.06 85 GLU A C 1
ATOM 643 O O . GLU A 1 85 ? 13.359 0.784 -21.536 1.00 93.06 85 GLU A O 1
ATOM 648 N N . ASP A 1 86 ? 13.427 0.112 -19.393 1.00 92.75 86 ASP A N 1
ATOM 649 C CA . ASP A 1 86 ? 14.706 -0.604 -19.490 1.00 92.75 86 ASP A CA 1
ATOM 650 C C . ASP A 1 86 ? 14.668 -1.688 -20.590 1.00 92.75 86 ASP A C 1
ATOM 652 O O . ASP A 1 86 ? 15.636 -1.864 -21.333 1.00 92.75 86 ASP A O 1
ATOM 656 N N . ARG A 1 87 ? 13.540 -2.403 -20.751 1.00 86.25 87 ARG A N 1
ATOM 657 C CA . ARG A 1 87 ? 13.363 -3.392 -21.836 1.00 86.25 87 ARG A CA 1
ATOM 658 C C . ARG A 1 87 ? 13.279 -2.749 -23.220 1.00 86.25 87 ARG A C 1
ATOM 660 O O . ARG A 1 87 ? 13.777 -3.335 -24.178 1.00 86.25 87 ARG A O 1
ATOM 667 N N . VAL A 1 88 ? 12.645 -1.583 -23.336 1.00 88.88 88 VAL A N 1
ATOM 668 C CA . VAL A 1 88 ? 12.555 -0.840 -24.602 1.00 88.88 88 VAL A CA 1
ATOM 669 C C . VAL A 1 88 ? 13.932 -0.321 -25.003 1.00 88.88 88 VAL A C 1
ATOM 671 O O . VAL A 1 88 ? 14.359 -0.559 -26.131 1.00 88.88 88 VAL A O 1
ATOM 674 N N . GLU A 1 89 ? 14.656 0.308 -24.078 1.00 81.88 89 GLU A N 1
ATOM 675 C CA . GLU A 1 89 ? 15.994 0.843 -24.344 1.00 81.88 89 GLU A CA 1
ATOM 676 C C . GLU A 1 89 ? 16.978 -0.285 -24.674 1.00 81.88 89 GLU A C 1
ATOM 678 O O . GLU A 1 89 ? 17.711 -0.210 -25.659 1.00 81.88 89 GLU A O 1
ATOM 683 N N . SER A 1 90 ? 16.921 -1.397 -23.935 1.00 83.81 90 SER A N 1
ATOM 684 C CA . SER A 1 90 ? 17.742 -2.575 -24.224 1.00 83.81 90 SER A CA 1
ATOM 685 C C . SER A 1 90 ? 17.457 -3.199 -25.592 1.00 83.81 90 SER A C 1
ATOM 687 O O . SER A 1 90 ? 18.339 -3.876 -26.110 1.00 83.81 90 SER A O 1
ATOM 689 N N . GLY A 1 91 ? 16.259 -3.046 -26.163 1.00 81.06 91 GLY A N 1
ATOM 690 C CA . GLY A 1 91 ? 15.956 -3.502 -27.525 1.00 81.06 91 GLY A CA 1
ATOM 691 C C . GLY A 1 91 ? 16.354 -2.480 -28.591 1.00 81.06 91 GLY A C 1
ATOM 692 O O . GLY A 1 91 ? 16.829 -2.845 -29.665 1.00 81.06 91 GLY A O 1
ATOM 693 N N . TYR A 1 92 ? 16.218 -1.196 -28.269 1.00 81.62 92 TYR A N 1
ATOM 694 C CA . TYR A 1 92 ? 16.477 -0.086 -29.177 1.00 81.62 92 TYR A CA 1
ATOM 695 C C . TYR A 1 92 ? 17.972 0.213 -29.364 1.00 81.62 92 TYR A C 1
ATOM 697 O O . TYR A 1 92 ? 18.401 0.522 -30.477 1.00 81.62 92 TYR A O 1
ATOM 705 N N . VAL A 1 93 ? 18.785 0.089 -28.309 1.00 81.88 93 VAL A N 1
ATOM 706 C CA . VAL A 1 93 ? 20.241 0.319 -28.363 1.00 81.88 93 VAL A CA 1
ATOM 707 C C . VAL A 1 93 ? 20.946 -0.662 -29.315 1.00 81.88 93 VAL A C 1
ATOM 709 O O . VAL A 1 93 ? 21.639 -0.190 -30.218 1.00 81.88 93 VAL A O 1
ATOM 712 N N . PRO A 1 94 ? 20.731 -1.991 -29.234 1.00 82.12 94 PRO A N 1
ATOM 713 C CA . PRO A 1 94 ? 21.337 -2.941 -30.168 1.00 82.12 94 PRO A CA 1
ATOM 714 C C . PRO A 1 94 ? 20.885 -2.731 -31.613 1.00 82.12 94 PRO A C 1
ATOM 716 O O . PRO A 1 94 ? 21.685 -2.862 -32.539 1.00 82.12 94 PRO A O 1
ATOM 719 N N . GLU A 1 95 ? 19.612 -2.387 -31.825 1.00 81.62 95 GLU A N 1
ATOM 720 C CA . GLU A 1 95 ? 19.097 -2.092 -33.162 1.00 81.62 95 GLU A CA 1
ATOM 721 C C . GLU A 1 95 ? 19.764 -0.838 -33.742 1.00 81.62 95 GLU A C 1
ATOM 723 O O . GLU A 1 95 ? 20.240 -0.852 -34.881 1.00 81.62 95 GLU A O 1
ATOM 728 N N . ARG A 1 96 ? 19.889 0.231 -32.945 1.00 83.25 96 ARG A N 1
ATOM 729 C CA . ARG A 1 96 ? 20.610 1.447 -33.340 1.00 83.25 96 ARG A CA 1
ATOM 730 C C . ARG A 1 96 ? 22.072 1.181 -33.673 1.00 83.25 96 ARG A C 1
ATOM 732 O O . ARG A 1 96 ? 22.550 1.676 -34.696 1.00 83.25 96 ARG A O 1
ATOM 739 N N . GLU A 1 97 ? 22.775 0.416 -32.845 1.00 87.19 97 GLU A N 1
ATOM 740 C CA . GLU A 1 97 ? 24.175 0.055 -33.084 1.00 87.19 97 GLU A CA 1
ATOM 741 C C . GLU A 1 97 ? 24.331 -0.780 -34.361 1.00 87.19 97 GLU A C 1
ATOM 743 O O . GLU A 1 97 ? 25.206 -0.498 -35.184 1.00 87.19 97 GLU A O 1
ATOM 748 N N . ALA A 1 98 ? 23.434 -1.743 -34.595 1.00 86.19 98 ALA A N 1
ATOM 749 C CA . ALA A 1 98 ? 23.422 -2.544 -35.816 1.00 86.19 98 ALA A CA 1
ATOM 750 C C . ALA A 1 98 ? 23.175 -1.689 -37.074 1.00 86.19 98 ALA A C 1
ATOM 752 O O . ALA A 1 98 ? 23.843 -1.875 -38.099 1.00 86.19 98 ALA A O 1
ATOM 753 N N . VAL A 1 99 ? 22.255 -0.721 -37.005 1.00 88.00 99 VAL A N 1
ATOM 754 C CA . VAL A 1 99 ? 21.987 0.222 -38.104 1.00 88.00 99 VAL A CA 1
ATOM 755 C C . VAL A 1 99 ? 23.191 1.134 -38.354 1.00 88.00 99 VAL A C 1
ATOM 757 O O . VAL A 1 99 ? 23.581 1.327 -39.510 1.00 88.00 99 VAL A O 1
ATOM 760 N N . ALA A 1 100 ? 23.821 1.655 -37.299 1.00 88.31 100 ALA A N 1
ATOM 761 C CA . ALA A 1 100 ? 25.022 2.481 -37.408 1.00 88.31 100 ALA A CA 1
ATOM 762 C C . ALA A 1 100 ? 26.194 1.706 -38.035 1.00 88.31 100 ALA A C 1
ATOM 764 O O . ALA A 1 100 ? 26.838 2.214 -38.955 1.00 88.31 100 ALA A O 1
ATOM 765 N N . ALA A 1 101 ? 26.410 0.455 -37.618 1.00 89.06 101 ALA A N 1
ATOM 766 C CA . ALA A 1 101 ? 27.436 -0.431 -38.170 1.00 89.06 101 ALA A CA 1
ATOM 767 C C . ALA A 1 101 ? 27.190 -0.784 -39.648 1.00 89.06 101 ALA A C 1
ATOM 769 O O . ALA A 1 101 ? 28.129 -0.915 -40.437 1.00 89.06 101 ALA A O 1
ATOM 770 N N . ARG A 1 102 ? 25.924 -0.929 -40.059 1.00 90.50 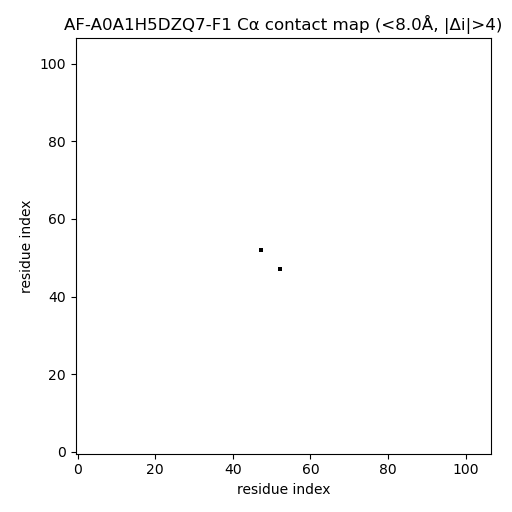102 ARG A N 1
ATOM 771 C CA . ARG A 1 102 ? 25.573 -1.127 -41.473 1.00 90.50 102 ARG A CA 1
ATOM 772 C C . ARG A 1 102 ? 25.809 0.140 -42.296 1.00 90.50 102 ARG A C 1
ATOM 774 O O . ARG A 1 102 ? 26.261 0.037 -43.434 1.00 90.50 102 ARG A O 1
ATOM 781 N N . ARG A 1 103 ? 25.529 1.319 -41.733 1.00 87.50 103 ARG A N 1
ATOM 782 C CA . ARG A 1 103 ? 25.733 2.613 -42.399 1.00 87.50 103 ARG A CA 1
ATOM 783 C C . ARG A 1 103 ? 27.214 2.926 -42.611 1.00 87.50 103 ARG A C 1
ATOM 785 O O . ARG A 1 103 ? 27.567 3.350 -43.703 1.00 87.50 103 ARG A O 1
ATOM 792 N N . SER A 1 104 ? 28.064 2.680 -41.616 1.00 83.62 104 SER A N 1
ATOM 793 C CA . SER A 1 104 ? 29.515 2.897 -41.726 1.00 83.62 104 SER A CA 1
ATOM 794 C C . SER A 1 104 ? 30.200 1.951 -42.713 1.00 83.62 104 SER A C 1
ATOM 796 O O . SER A 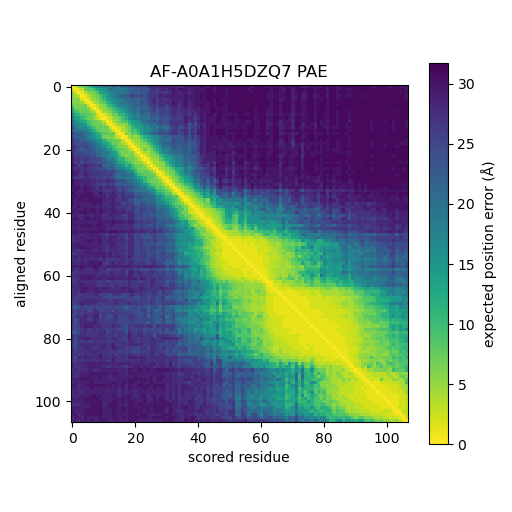1 104 ? 31.241 2.291 -43.254 1.00 83.62 104 SER A O 1
ATOM 798 N N . ARG A 1 105 ? 29.617 0.777 -42.986 1.00 83.81 105 ARG A N 1
ATOM 799 C CA . ARG A 1 105 ? 30.107 -0.151 -44.019 1.00 83.81 105 ARG A CA 1
ATOM 800 C C . ARG A 1 105 ? 29.725 0.269 -45.447 1.00 83.81 105 ARG A C 1
ATOM 802 O O . ARG A 1 105 ? 30.304 -0.239 -46.399 1.00 83.81 105 ARG A O 1
ATOM 809 N N . ALA A 1 106 ? 28.722 1.132 -45.604 1.00 80.75 106 ALA A N 1
ATOM 810 C CA . ALA A 1 106 ? 28.221 1.576 -46.906 1.00 80.75 106 ALA A CA 1
ATOM 811 C C . ALA A 1 106 ? 28.895 2.864 -47.424 1.00 80.75 106 ALA A C 1
ATOM 813 O O . ALA A 1 106 ? 28.566 3.308 -48.523 1.00 80.75 106 ALA A O 1
ATOM 814 N N . THR A 1 107 ? 29.796 3.459 -46.639 1.00 67.69 107 THR A N 1
ATOM 815 C CA . THR A 1 107 ? 30.592 4.658 -46.958 1.00 67.69 107 THR A CA 1
ATOM 816 C C . THR A 1 107 ? 32.058 4.296 -47.070 1.00 67.69 107 THR A C 1
ATOM 818 O O . THR A 1 107 ? 32.705 4.775 -48.022 1.00 67.69 107 THR A O 1
#

Sequence (107 aa):
MNAQRDDVVTPSTTVSPARRLQSAQHTQIVSEGTSTMQAAPVRATVIPTVTDALRAVESLLLSSGQRTARRNAWTAVLEDRRRAEDRVESGYVPEREAVAARRSRAT

pLDDT: mean 74.82, std 18.56, range [37.69, 98.19]

Radius of gyration: 39.46 Å; Cα contacts (8 Å, |Δi|>4): 1; chains: 1; bounding box: 77×67×78 Å

Solvent-accessible surface area (backbone atoms only — not comparable to full-atom values): 7203 Å² total; per-residue (Å²): 133,90,86,80,83,86,81,90,81,83,86,83,80,90,84,83,88,80,89,77,80,91,82,82,92,79,80,85,70,88,72,78,90,71,87,71,82,78,72,76,86,77,79,79,78,78,80,74,49,72,68,52,50,51,52,51,49,49,49,58,64,51,49,58,56,53,53,50,50,54,51,51,53,52,51,49,52,54,51,49,51,51,52,51,50,52,52,49,49,66,55,48,52,58,52,51,52,53,52,51,57,54,54,65,72,75,108

Secondary structure (DSSP, 8-state):
---------------------------------------------PPPPHHHHHHHHHHHHHHHHHHHHHHHHHHHHHHHHHHHHHHHHHHHHHHHHHHHHHHHH--

Mean predicted aligned error: 19.79 Å

Foldseek 3Di:
DDDDDDDDDDDDDDDDDDDDDDDDPDDPDPDDDDPPPPDDPDPPDPDDDPVRVVVVVVCVVVVVVVVVVVVVVVVVVVVVVVVVVVVVCVVVVVVVVVVVVVVVVVD